Protein AF-D1L278-F1 (afdb_monomer_lite)

pLDDT: mean 96.78, std 3.69, range [71.69, 98.5]

Organism: Balaenoptera bonaerensis (NCBI:txid33556)

Radius of gyration: 11.92 Å; chains: 1; bounding box: 21×23×33 Å

Foldseek 3Di:
DDADDLVRQLVVCVVCACPVHDHSVNVSVQLCVPAVRFQADWDDDPHWIFGGSNRHIPD

Structure (mmCIF, N/CA/C/O backbone):
data_AF-D1L278-F1
#
_entry.id   AF-D1L278-F1
#
loop_
_atom_site.group_PDB
_atom_site.id
_atom_site.type_symbol
_atom_site.label_atom_id
_atom_site.label_alt_id
_atom_site.label_comp_id
_atom_site.label_asym_id
_atom_site.label_entity_id
_atom_site.label_seq_id
_atom_site.pdbx_PDB_ins_code
_atom_site.Cartn_x
_atom_site.Cartn_y
_atom_site.Cartn_z
_atom_site.occupancy
_atom_site.B_iso_or_equiv
_atom_site.auth_seq_id
_atom_site.auth_comp_id
_atom_site.auth_asym_id
_atom_site.auth_atom_id
_atom_site.pdbx_PDB_model_num
ATOM 1 N N . ALA A 1 1 ? -10.921 -9.031 4.432 1.00 71.69 1 ALA A N 1
ATOM 2 C CA . ALA A 1 1 ? -9.488 -8.787 4.213 1.00 71.69 1 ALA A CA 1
ATOM 3 C C . ALA A 1 1 ? -9.104 -9.289 2.829 1.00 71.69 1 ALA A C 1
ATOM 5 O O . ALA A 1 1 ? -9.182 -10.489 2.581 1.00 71.69 1 ALA A O 1
ATOM 6 N N . GLU A 1 2 ? -8.782 -8.380 1.909 1.00 89.62 2 GLU A N 1
ATOM 7 C CA . GLU A 1 2 ? -8.114 -8.722 0.649 1.00 89.62 2 GLU A CA 1
ATOM 8 C C . GLU A 1 2 ? -6.615 -8.560 0.910 1.00 89.62 2 GLU A C 1
ATOM 10 O O . GLU A 1 2 ? -6.116 -7.441 1.060 1.00 89.62 2 GLU A O 1
ATOM 15 N N . GLN A 1 3 ? -5.938 -9.703 1.011 1.00 96.12 3 GLN A N 1
ATOM 16 C CA . GLN A 1 3 ? -4.508 -9.824 1.252 1.00 96.12 3 GLN A CA 1
ATOM 17 C C . GLN A 1 3 ? -3.780 -9.912 -0.087 1.00 96.12 3 GLN A C 1
ATOM 19 O O . GLN A 1 3 ? -3.996 -10.858 -0.844 1.00 96.12 3 GLN A O 1
ATOM 24 N N . LEU A 1 4 ? -2.894 -8.958 -0.358 1.00 97.25 4 LEU A N 1
ATOM 25 C CA . LEU A 1 4 ? -2.116 -8.932 -1.593 1.00 97.25 4 LEU A CA 1
ATOM 26 C C . LEU A 1 4 ? -0.757 -9.593 -1.407 1.00 97.25 4 LEU A C 1
ATOM 28 O O . LEU A 1 4 ? -0.138 -9.528 -0.341 1.00 97.25 4 LEU A O 1
ATOM 32 N N . THR A 1 5 ? -0.253 -10.188 -2.480 1.00 97.81 5 THR A N 1
ATOM 33 C CA . THR A 1 5 ? 1.150 -10.578 -2.599 1.00 97.81 5 THR A CA 1
ATOM 34 C C . THR A 1 5 ? 2.021 -9.361 -2.917 1.00 97.81 5 THR A C 1
ATOM 36 O O . THR A 1 5 ? 1.560 -8.357 -3.462 1.00 97.81 5 THR A O 1
ATOM 39 N N . LYS A 1 6 ? 3.329 -9.452 -2.642 1.00 96.56 6 LYS A N 1
ATOM 40 C CA . LYS A 1 6 ? 4.285 -8.379 -2.975 1.00 96.56 6 LYS A CA 1
ATOM 41 C C . LYS A 1 6 ? 4.270 -8.016 -4.465 1.00 96.56 6 LYS A C 1
ATOM 43 O O . LYS A 1 6 ? 4.376 -6.842 -4.798 1.00 96.56 6 LYS A O 1
ATOM 48 N N . CYS A 1 7 ? 4.109 -9.001 -5.350 1.00 97.75 7 CYS A N 1
ATOM 49 C CA . CYS A 1 7 ? 4.046 -8.765 -6.793 1.00 97.75 7 CYS A CA 1
ATOM 50 C C . CYS A 1 7 ? 2.759 -8.046 -7.212 1.00 97.75 7 CYS A C 1
ATOM 52 O O . CYS A 1 7 ? 2.817 -7.170 -8.069 1.00 97.75 7 CYS A O 1
ATOM 54 N N . GLU A 1 8 ? 1.615 -8.363 -6.601 1.00 98.25 8 GLU A N 1
ATOM 55 C CA . GLU A 1 8 ? 0.360 -7.647 -6.866 1.00 98.25 8 GLU A CA 1
ATOM 56 C C . GLU A 1 8 ? 0.430 -6.198 -6.383 1.00 98.25 8 GLU A C 1
ATOM 58 O O . GLU A 1 8 ? 0.003 -5.301 -7.107 1.00 98.25 8 GLU A O 1
ATOM 63 N N . VAL A 1 9 ? 1.024 -5.946 -5.209 1.00 98.00 9 VAL A N 1
ATOM 64 C CA . VAL A 1 9 ? 1.294 -4.575 -4.741 1.00 98.00 9 VAL A CA 1
ATOM 65 C C . VAL A 1 9 ? 2.218 -3.856 -5.725 1.00 98.00 9 VAL A C 1
ATOM 67 O O . VAL A 1 9 ? 1.895 -2.759 -6.167 1.00 98.00 9 VAL A O 1
ATOM 70 N N . PHE A 1 10 ? 3.320 -4.486 -6.139 1.00 98.19 10 PHE A N 1
ATOM 71 C CA . PHE A 1 10 ? 4.255 -3.909 -7.109 1.00 98.19 10 PHE A CA 1
ATOM 72 C C . PHE A 1 10 ? 3.563 -3.539 -8.432 1.00 98.19 10 PHE A C 1
ATOM 74 O O . PHE A 1 10 ? 3.781 -2.456 -8.966 1.00 98.19 10 PHE A O 1
ATOM 81 N N . GLN A 1 11 ? 2.695 -4.411 -8.954 1.00 98.31 11 GLN A N 1
ATOM 82 C CA . GLN A 1 11 ? 1.944 -4.148 -10.184 1.00 98.31 11 GLN A CA 1
ATOM 83 C C . GLN A 1 11 ? 0.915 -3.026 -10.016 1.00 98.31 11 GLN A C 1
ATOM 85 O O . GLN A 1 11 ? 0.797 -2.178 -10.897 1.00 98.31 11 GLN A O 1
ATOM 90 N N . ARG A 1 12 ? 0.182 -3.006 -8.897 1.00 97.75 12 ARG A N 1
ATOM 91 C CA . ARG A 1 12 ? -0.870 -2.012 -8.630 1.00 97.75 12 ARG A CA 1
ATOM 92 C C . ARG A 1 12 ? -0.315 -0.627 -8.304 1.00 97.75 12 ARG A C 1
ATOM 94 O O . ARG A 1 12 ? -0.989 0.359 -8.569 1.00 97.75 12 ARG A O 1
ATOM 101 N N . LEU A 1 13 ? 0.896 -0.546 -7.753 1.00 97.69 13 LEU A N 1
ATOM 102 C CA . LEU A 1 13 ? 1.559 0.717 -7.415 1.00 97.69 13 LEU A CA 1
ATOM 103 C C . LEU A 1 13 ? 2.522 1.211 -8.501 1.00 97.69 13 LEU A C 1
ATOM 105 O O . LEU A 1 13 ? 3.251 2.168 -8.264 1.00 97.69 13 LEU A O 1
ATOM 109 N N . LYS A 1 14 ? 2.537 0.592 -9.687 1.00 98.12 14 LYS A N 1
ATOM 110 C CA . LYS A 1 14 ? 3.503 0.896 -10.753 1.00 98.12 14 LYS A CA 1
ATOM 111 C C . LYS A 1 14 ? 3.563 2.382 -11.129 1.00 98.12 14 LYS A C 1
ATOM 113 O O . LYS A 1 14 ? 4.647 2.893 -11.386 1.00 98.12 14 LYS A O 1
ATOM 118 N N . ASP A 1 15 ? 2.426 3.070 -11.109 1.00 98.19 15 ASP A N 1
ATOM 119 C CA . ASP A 1 15 ? 2.337 4.494 -11.457 1.00 98.19 15 ASP A CA 1
ATOM 120 C C . ASP A 1 15 ? 2.910 5.428 -10.371 1.00 98.19 15 ASP A C 1
ATOM 122 O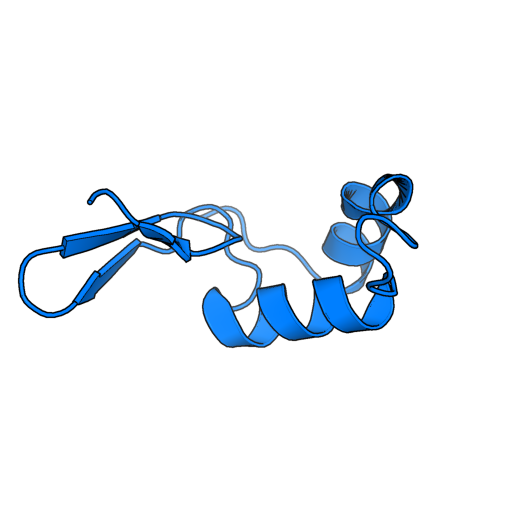 O . ASP A 1 15 ? 3.083 6.620 -10.614 1.00 98.19 15 ASP A O 1
ATOM 126 N N . LEU A 1 16 ? 3.222 4.903 -9.179 1.00 97.81 16 LEU A N 1
ATOM 127 C CA . LEU A 1 16 ? 3.879 5.640 -8.094 1.00 97.81 16 LEU A CA 1
ATOM 128 C C . LEU A 1 16 ? 5.411 5.569 -8.156 1.00 97.81 16 LEU A C 1
ATOM 130 O O . LEU A 1 16 ? 6.071 6.171 -7.309 1.00 97.81 16 LEU A O 1
ATOM 134 N N . ASP A 1 17 ? 5.994 4.849 -9.119 1.00 98.31 17 ASP A N 1
ATOM 135 C CA . ASP A 1 17 ? 7.450 4.763 -9.243 1.00 98.31 17 ASP A CA 1
ATOM 136 C C . ASP A 1 17 ? 8.065 6.146 -9.517 1.00 98.31 17 ASP A C 1
ATOM 138 O O . ASP A 1 17 ? 7.741 6.811 -10.501 1.00 98.31 17 ASP A O 1
ATOM 142 N N . GLY A 1 18 ? 8.932 6.604 -8.612 1.00 98.19 18 GLY A N 1
ATOM 143 C CA . GLY A 1 18 ? 9.545 7.932 -8.653 1.00 98.19 18 GLY A CA 1
ATOM 144 C C . GLY A 1 18 ? 8.646 9.069 -8.151 1.00 98.19 18 GLY A C 1
ATOM 145 O O . GLY A 1 18 ? 9.112 10.209 -8.050 1.00 98.19 18 GLY A O 1
ATOM 146 N N . TYR A 1 19 ? 7.386 8.801 -7.790 1.00 98.00 19 TYR A N 1
ATOM 147 C CA . TYR A 1 19 ? 6.503 9.814 -7.214 1.00 98.00 19 TYR A CA 1
ATOM 148 C C . TYR A 1 19 ? 7.060 10.297 -5.869 1.00 98.00 19 TYR A C 1
ATOM 150 O O . TYR A 1 19 ? 7.350 9.505 -4.973 1.00 98.00 19 TYR A O 1
ATOM 158 N N . GLY A 1 20 ? 7.251 11.613 -5.732 1.00 96.69 20 GLY A N 1
ATOM 159 C CA . GLY A 1 20 ? 7.885 12.198 -4.546 1.00 96.69 2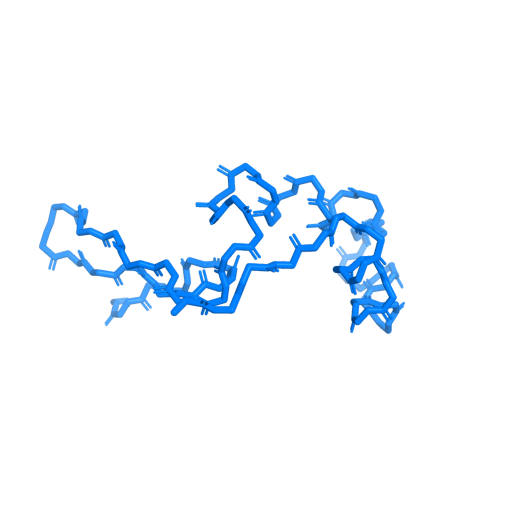0 GLY A CA 1
ATOM 160 C C . GLY A 1 20 ? 9.359 11.810 -4.362 1.00 96.69 20 GLY A C 1
ATOM 161 O O . GLY A 1 20 ? 9.888 11.981 -3.269 1.00 96.69 20 GLY A O 1
ATOM 162 N N . GLY A 1 21 ? 10.018 11.281 -5.402 1.00 98.00 21 GLY A N 1
ATOM 163 C CA . GLY A 1 21 ? 11.393 10.779 -5.322 1.00 98.00 21 GLY A CA 1
ATOM 164 C C . GLY A 1 21 ? 11.532 9.409 -4.649 1.00 98.00 21 GLY A C 1
ATOM 165 O O . GLY A 1 21 ? 12.656 9.002 -4.375 1.00 98.00 21 GLY A O 1
ATOM 166 N N . ILE A 1 22 ? 10.4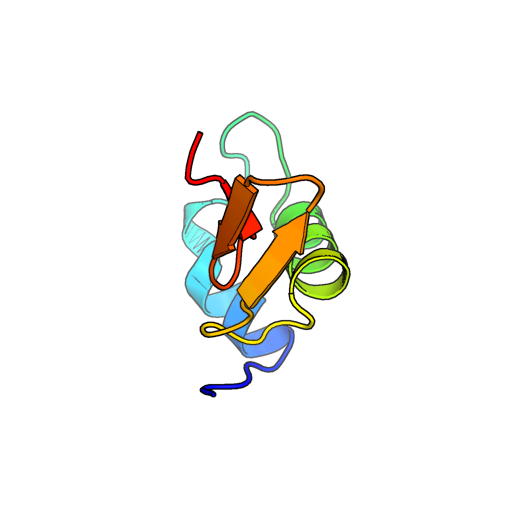21 8.710 -4.390 1.00 98.25 22 ILE A N 1
ATOM 167 C CA . ILE A 1 22 ? 10.393 7.382 -3.763 1.00 98.25 22 ILE A CA 1
ATOM 168 C C . ILE A 1 22 ? 10.308 6.313 -4.854 1.00 98.25 22 ILE A C 1
ATOM 170 O O . ILE A 1 22 ? 9.473 6.392 -5.756 1.00 98.25 22 ILE A O 1
ATOM 174 N N . THR A 1 23 ? 11.165 5.302 -4.773 1.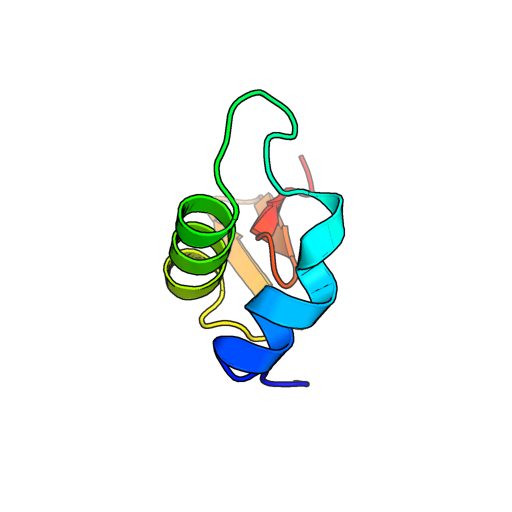00 98.44 23 THR A N 1
ATOM 175 C CA . THR A 1 23 ? 11.194 4.196 -5.736 1.00 98.44 23 THR A CA 1
ATOM 176 C C . THR A 1 23 ? 10.077 3.186 -5.470 1.00 98.44 23 THR A C 1
ATOM 178 O O . THR A 1 23 ? 9.630 2.989 -4.337 1.00 98.44 23 THR A O 1
ATOM 181 N N . LEU A 1 24 ? 9.628 2.479 -6.507 1.00 98.38 24 LEU A N 1
ATOM 182 C CA . LEU A 1 24 ? 8.601 1.444 -6.359 1.00 98.38 24 LEU A CA 1
ATOM 183 C C . LEU A 1 24 ? 8.954 0.338 -5.332 1.00 98.38 24 LEU A C 1
ATOM 185 O O . LEU A 1 24 ? 8.072 -0.048 -4.560 1.00 98.38 24 LEU A O 1
ATOM 189 N N . PRO A 1 25 ? 10.204 -0.167 -5.235 1.00 98.44 25 PRO A N 1
ATOM 190 C CA . PRO A 1 25 ? 10.584 -1.098 -4.170 1.00 98.44 25 PRO A CA 1
ATOM 191 C C . PRO A 1 25 ? 10.432 -0.525 -2.755 1.00 98.44 25 PRO A C 1
ATOM 193 O O . PRO A 1 25 ? 10.052 -1.266 -1.848 1.00 98.44 25 PRO A O 1
ATOM 196 N N . GLU A 1 26 ? 10.692 0.771 -2.558 1.00 98.50 26 GLU A N 1
ATOM 197 C CA . GLU A 1 26 ? 10.480 1.438 -1.267 1.00 98.50 26 GLU A CA 1
ATOM 198 C C . GLU A 1 26 ? 8.990 1.491 -0.922 1.00 98.50 26 GLU A C 1
ATOM 200 O O . GLU A 1 26 ? 8.622 1.089 0.179 1.00 98.50 26 GLU A O 1
ATOM 205 N N . TRP A 1 27 ? 8.118 1.844 -1.874 1.00 98.31 27 TRP A N 1
ATOM 206 C CA . TRP A 1 27 ? 6.662 1.789 -1.678 1.00 98.31 27 TRP A CA 1
ATOM 207 C C . TRP A 1 27 ? 6.169 0.397 -1.263 1.00 98.31 27 TRP A C 1
ATOM 209 O O . TRP A 1 27 ? 5.389 0.265 -0.317 1.00 98.31 27 TRP A O 1
ATOM 219 N N . VAL A 1 28 ? 6.643 -0.655 -1.939 1.00 98.19 28 VAL A N 1
ATOM 220 C CA . VAL A 1 28 ? 6.288 -2.045 -1.605 1.00 98.19 28 VAL A CA 1
ATOM 221 C C . VAL A 1 28 ? 6.810 -2.435 -0.219 1.00 98.19 28 VAL A C 1
ATOM 223 O O . VAL A 1 28 ? 6.104 -3.112 0.530 1.00 98.19 28 VAL A O 1
ATOM 226 N N . CYS A 1 29 ? 8.023 -2.005 0.139 1.00 98.44 29 CYS A N 1
ATOM 227 C CA . CYS A 1 29 ? 8.600 -2.220 1.465 1.00 98.44 29 CYS A CA 1
ATOM 228 C C . CYS A 1 29 ? 7.747 -1.561 2.556 1.00 98.44 29 CYS A C 1
ATOM 230 O O . CYS A 1 29 ? 7.375 -2.220 3.529 1.00 98.44 29 CYS A O 1
ATOM 232 N N . THR A 1 30 ? 7.372 -0.295 2.359 1.00 98.00 30 THR A N 1
ATOM 233 C CA . THR A 1 30 ? 6.517 0.453 3.282 1.00 98.00 30 THR A CA 1
ATOM 234 C C . THR A 1 30 ? 5.188 -0.260 3.489 1.00 98.00 30 THR A C 1
ATOM 236 O O . THR A 1 30 ? 4.863 -0.585 4.624 1.00 98.00 30 THR A O 1
ATOM 239 N N . VAL A 1 31 ? 4.462 -0.588 2.415 1.00 97.88 31 VAL A N 1
ATOM 240 C CA . VAL A 1 31 ? 3.165 -1.284 2.499 1.00 97.88 31 VAL A CA 1
ATOM 241 C C . VAL A 1 31 ? 3.273 -2.630 3.224 1.00 97.88 31 VAL A C 1
ATOM 243 O O . VAL A 1 31 ? 2.425 -2.966 4.051 1.00 97.88 31 VAL A O 1
ATOM 246 N N . PHE A 1 32 ? 4.325 -3.404 2.951 1.00 97.94 32 PHE A N 1
ATOM 247 C CA . PHE A 1 32 ? 4.539 -4.683 3.627 1.00 97.94 32 PHE A CA 1
ATOM 248 C C . PHE A 1 32 ? 4.733 -4.510 5.139 1.00 97.94 32 PHE A C 1
ATOM 250 O O . PHE A 1 32 ? 4.170 -5.277 5.916 1.00 97.94 32 PHE A O 1
ATOM 257 N N . HIS A 1 33 ? 5.504 -3.509 5.564 1.00 97.56 33 HIS A N 1
ATOM 258 C CA . HIS A 1 33 ? 5.790 -3.286 6.981 1.00 97.56 33 HIS A CA 1
ATOM 259 C C . HIS A 1 33 ? 4.683 -2.545 7.738 1.00 97.56 33 HIS A C 1
ATOM 261 O O . HIS A 1 33 ? 4.593 -2.709 8.952 1.00 97.56 33 HIS A O 1
ATOM 267 N N . THR A 1 34 ? 3.845 -1.758 7.061 1.00 96.00 34 THR A N 1
ATOM 268 C CA . THR A 1 34 ? 2.764 -1.007 7.715 1.00 96.00 34 THR A CA 1
ATOM 269 C C . THR A 1 34 ? 1.480 -1.814 7.840 1.00 96.00 34 THR A C 1
ATOM 271 O O . THR A 1 34 ? 0.851 -1.800 8.892 1.00 96.00 34 THR A O 1
ATOM 274 N N . SER A 1 35 ? 1.079 -2.527 6.786 1.00 97.12 35 SER A N 1
ATOM 275 C CA . SER A 1 35 ? -0.224 -3.202 6.729 1.00 97.12 35 SER A CA 1
ATOM 276 C C . SER A 1 35 ? -0.130 -4.696 6.445 1.00 97.12 35 SER A C 1
ATOM 278 O O . SER A 1 35 ? -1.159 -5.366 6.382 1.00 97.12 35 SER A O 1
ATOM 280 N N . GLY A 1 36 ? 1.077 -5.233 6.238 1.00 97.19 36 GLY A N 1
ATOM 281 C CA . GLY A 1 36 ? 1.257 -6.619 5.817 1.00 97.19 36 GLY A CA 1
ATOM 282 C C . GLY A 1 36 ? 0.755 -6.890 4.400 1.00 97.19 36 GLY A C 1
ATOM 283 O O . GLY A 1 36 ? 0.566 -8.051 4.066 1.00 97.19 36 GLY A O 1
ATOM 284 N N . CYS A 1 37 ? 0.537 -5.860 3.573 1.00 97.62 37 CYS A N 1
ATOM 285 C CA . CYS A 1 37 ? -0.168 -5.938 2.286 1.00 97.62 37 CYS A CA 1
ATOM 286 C C . CYS A 1 37 ? -1.675 -6.280 2.378 1.00 97.62 37 CYS A C 1
ATOM 288 O O . CYS A 1 37 ? -2.272 -6.629 1.356 1.00 97.62 37 CYS A O 1
ATOM 290 N N . ASP A 1 38 ? -2.305 -6.176 3.554 1.00 97.69 38 ASP A N 1
ATOM 291 C CA . ASP A 1 38 ? -3.765 -6.275 3.690 1.00 97.69 38 ASP A CA 1
ATOM 292 C C . ASP A 1 38 ? -4.414 -4.899 3.475 1.00 97.69 38 ASP A C 1
ATOM 294 O O . ASP A 1 38 ? -4.146 -3.907 4.158 1.00 97.69 38 ASP A O 1
ATOM 298 N N . THR A 1 39 ? -5.294 -4.841 2.480 1.00 97.31 39 THR A N 1
ATOM 299 C CA . THR A 1 39 ? -6.024 -3.627 2.088 1.00 97.31 39 THR A CA 1
ATOM 300 C C . THR A 1 39 ? -7.048 -3.165 3.126 1.00 97.31 39 THR A C 1
ATOM 302 O O . THR A 1 39 ? -7.542 -2.043 3.024 1.00 97.31 39 THR A O 1
ATOM 305 N N . GLN A 1 40 ? -7.368 -4.001 4.118 1.00 97.50 40 GLN A N 1
ATOM 306 C CA . GLN A 1 40 ? -8.389 -3.758 5.140 1.00 97.50 40 GLN A CA 1
ATOM 307 C C . GLN A 1 40 ? -7.808 -3.695 6.563 1.00 97.50 40 GLN A C 1
ATOM 309 O O . GLN A 1 40 ? -8.578 -3.713 7.522 1.00 97.50 40 GLN A O 1
ATOM 314 N N . THR A 1 41 ? -6.482 -3.591 6.720 1.00 97.25 41 THR A N 1
ATOM 315 C CA . THR A 1 41 ? -5.834 -3.453 8.036 1.00 97.25 41 THR A CA 1
ATOM 316 C C . THR A 1 41 ? -6.347 -2.221 8.778 1.00 97.25 41 THR A C 1
ATOM 318 O O . THR A 1 41 ? -6.332 -1.115 8.239 1.00 97.25 41 THR A O 1
ATOM 321 N N . VAL A 1 42 ? -6.770 -2.399 10.032 1.00 97.38 42 VAL A N 1
ATOM 322 C CA . VAL A 1 42 ? -7.197 -1.310 10.921 1.00 97.38 42 VAL A CA 1
ATOM 323 C C . VAL A 1 42 ? -6.400 -1.384 12.216 1.00 97.38 42 VAL A C 1
ATOM 325 O O . VAL A 1 42 ? -6.470 -2.390 12.925 1.00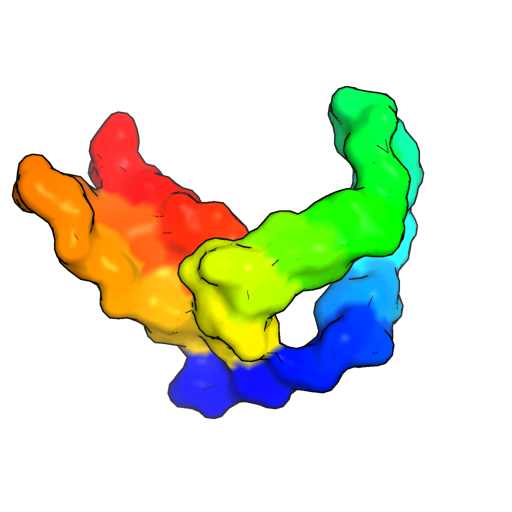 97.38 42 VAL A O 1
ATOM 328 N N . VAL A 1 43 ? -5.676 -0.315 12.542 1.00 97.31 43 VAL A N 1
ATOM 329 C CA . VAL A 1 43 ? -4.871 -0.213 13.768 1.00 97.31 43 VAL A CA 1
ATOM 330 C C . VAL A 1 43 ? -5.358 0.9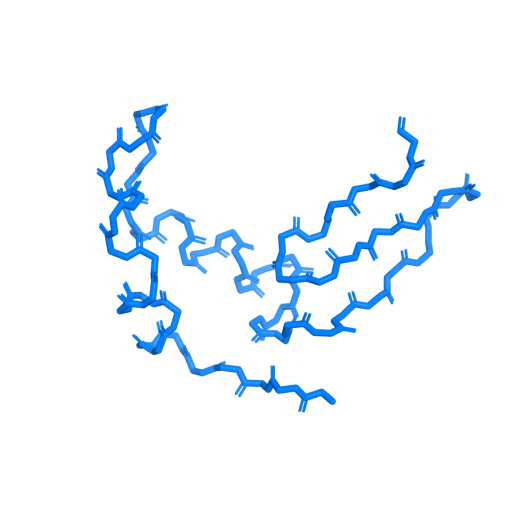68 14.597 1.00 97.31 43 VAL A C 1
ATOM 332 O O . VAL A 1 43 ? -5.534 2.071 14.091 1.00 97.31 43 VAL A O 1
ATOM 335 N N . ASN A 1 44 ? -5.588 0.741 15.892 1.00 97.00 44 ASN A N 1
ATOM 336 C CA . ASN A 1 44 ? -5.903 1.810 16.838 1.00 97.00 44 ASN A CA 1
ATOM 337 C C . ASN A 1 44 ? -4.627 2.261 17.543 1.00 97.00 44 ASN A C 1
ATOM 339 O O . ASN A 1 44 ? -3.933 1.438 18.139 1.00 97.00 44 ASN A O 1
ATOM 343 N N . ASN A 1 45 ? -4.353 3.563 17.516 1.00 92.56 45 ASN A N 1
ATOM 344 C CA . ASN A 1 45 ? -3.133 4.136 18.061 1.00 92.56 45 ASN A CA 1
ATOM 345 C C . ASN A 1 45 ? -3.455 5.400 18.872 1.00 92.56 45 ASN A C 1
ATOM 347 O O . ASN A 1 45 ? -3.779 6.447 18.320 1.00 92.56 45 ASN A O 1
ATOM 351 N N . ASN A 1 46 ? -3.433 5.291 20.205 1.00 91.25 46 ASN A N 1
ATOM 352 C CA . ASN A 1 46 ? -3.621 6.407 21.148 1.00 91.25 46 ASN A CA 1
ATOM 353 C C . ASN A 1 46 ? -4.767 7.380 20.795 1.00 91.25 46 ASN A C 1
ATOM 355 O O . ASN A 1 46 ? -4.630 8.605 20.840 1.00 91.25 46 ASN A O 1
ATOM 359 N N . GLY A 1 47 ? -5.930 6.821 20.458 1.00 94.31 47 GLY A N 1
ATOM 360 C CA . GLY A 1 47 ? -7.143 7.586 20.181 1.00 94.31 47 GLY A CA 1
ATOM 361 C C . GLY A 1 47 ? -7.258 8.131 18.757 1.00 94.31 47 GLY A C 1
ATOM 362 O O . GLY A 1 47 ? -8.165 8.925 18.516 1.00 94.31 47 GLY A O 1
ATOM 363 N N . SER A 1 48 ? -6.369 7.763 17.835 1.00 96.88 48 SER A N 1
ATOM 364 C CA . SER A 1 48 ? -6.637 7.776 16.392 1.00 96.88 48 SER A CA 1
ATOM 365 C C . SER A 1 48 ? -6.680 6.353 15.838 1.00 96.88 48 SER A C 1
ATOM 367 O O . SER A 1 48 ? -6.341 5.383 16.524 1.00 96.88 48 SER A O 1
ATOM 369 N N . THR A 1 49 ? -7.145 6.233 14.601 1.00 98.00 49 THR A N 1
ATOM 370 C CA . THR A 1 49 ? -7.234 4.964 13.884 1.00 98.00 49 THR A CA 1
ATOM 371 C C . THR A 1 49 ? -6.585 5.123 12.515 1.00 98.00 49 THR A C 1
ATOM 373 O O . THR A 1 49 ? -6.790 6.132 11.839 1.00 98.00 49 THR A O 1
ATOM 376 N N . GLU A 1 50 ? -5.797 4.129 12.128 1.00 98.12 50 GLU A N 1
ATOM 377 C CA . GLU A 1 50 ? -5.104 4.029 10.847 1.00 98.12 50 GLU A CA 1
ATOM 378 C C . GLU A 1 50 ? -5.769 2.954 9.984 1.00 98.12 50 GLU A C 1
ATOM 380 O O . GLU A 1 50 ? -6.165 1.898 10.489 1.00 98.12 50 GLU A O 1
ATOM 385 N N . TYR A 1 51 ? -5.919 3.237 8.687 1.00 97.81 51 TYR A N 1
ATOM 386 C CA . TYR A 1 51 ? -6.748 2.433 7.791 1.00 97.81 51 TYR A CA 1
ATOM 387 C C . TYR A 1 51 ? -6.023 1.984 6.524 1.00 97.81 51 TYR A C 1
ATOM 389 O O . TYR A 1 51 ? -5.351 2.755 5.832 1.00 97.81 51 TYR A O 1
ATOM 397 N N . GLY A 1 52 ? -6.281 0.728 6.178 1.00 97.50 52 GLY A N 1
ATOM 398 C CA . GLY A 1 52 ? -5.997 0.115 4.894 1.00 97.50 52 GLY A CA 1
ATOM 399 C C . GLY A 1 52 ? -4.516 -0.045 4.580 1.00 97.50 52 GLY A C 1
ATOM 400 O O . GLY A 1 52 ? -3.647 -0.026 5.452 1.00 97.50 52 GLY A O 1
ATOM 401 N N . LEU A 1 53 ? -4.234 -0.189 3.288 1.00 97.19 53 LEU A N 1
ATOM 402 C CA . LEU A 1 53 ? -2.920 -0.575 2.773 1.00 97.19 53 LEU A CA 1
ATOM 403 C C . LEU A 1 53 ? -1.783 0.372 3.199 1.00 97.19 53 LEU A C 1
ATOM 405 O O . LEU A 1 53 ? -0.663 -0.071 3.446 1.00 97.19 53 LEU A O 1
ATOM 409 N N . PHE A 1 54 ? -2.084 1.667 3.298 1.00 97.44 54 PHE A N 1
ATOM 410 C CA . PHE A 1 54 ? -1.120 2.718 3.628 1.00 97.44 54 PHE A CA 1
ATOM 411 C C . PHE A 1 54 ? -1.216 3.212 5.075 1.00 97.44 54 PHE A C 1
ATOM 413 O O . PHE A 1 54 ? -0.478 4.124 5.429 1.00 97.44 54 PHE A O 1
ATOM 420 N N . GLN A 1 55 ? -2.098 2.631 5.900 1.00 97.88 55 GLN A N 1
ATOM 421 C CA . GLN A 1 55 ? -2.320 3.064 7.286 1.00 97.88 55 GLN A CA 1
ATOM 422 C C . GLN A 1 55 ? -2.614 4.577 7.389 1.00 97.88 55 GLN A C 1
ATOM 424 O O . GLN A 1 55 ? -2.011 5.309 8.167 1.00 97.88 55 GLN A O 1
ATOM 429 N N . ILE A 1 56 ? -3.560 5.062 6.574 1.00 97.75 56 ILE A N 1
ATOM 430 C CA . ILE A 1 56 ? -3.966 6.478 6.558 1.00 97.75 56 ILE A CA 1
ATOM 431 C C . ILE A 1 56 ? -4.686 6.797 7.873 1.00 97.75 56 ILE A C 1
ATOM 433 O O . ILE A 1 56 ? -5.642 6.106 8.222 1.00 97.75 56 ILE A O 1
ATOM 437 N N . ASN A 1 57 ? -4.236 7.825 8.596 1.00 97.06 57 ASN A N 1
ATOM 438 C CA . ASN A 1 57 ? -4.774 8.205 9.906 1.00 97.06 57 ASN A CA 1
ATOM 439 C C . ASN A 1 57 ? -6.079 9.026 9.788 1.00 97.06 57 ASN A C 1
ATOM 441 O O . ASN A 1 57 ? -6.237 9.799 8.844 1.00 97.06 57 ASN A O 1
ATOM 445 N N . ASN A 1 58 ? -7.018 8.871 10.734 1.00 96.38 58 ASN A N 1
ATOM 446 C CA . ASN A 1 58 ? -8.267 9.657 10.794 1.00 96.38 58 ASN A CA 1
ATOM 447 C C . ASN A 1 58 ? -8.173 11.006 11.524 1.00 96.38 58 ASN A C 1
ATOM 449 O O . ASN A 1 58 ? -9.202 11.664 11.705 1.00 96.38 58 ASN A O 1
ATOM 453 N N . LYS A 1 59 ? -6.984 11.406 11.964 1.00 94.12 59 LYS A N 1
ATOM 454 C CA . LYS A 1 59 ? -6.685 12.744 12.473 1.00 94.12 59 LYS A CA 1
ATOM 455 C C . LYS A 1 59 ? -5.663 13.418 11.575 1.00 94.12 59 LYS A C 1
ATOM 457 O O . LYS A 1 59 ? -5.794 14.650 11.422 1.00 94.12 59 LYS A O 1
#

Secondary structure (DSSP, 8-state):
--BPPHHHHHHHTGGGTTGGG--HHHHHHHHHHHHTTBTT-EEEETTEEEETTTTEE--

Sequence (59 aa):
AEQLTKCEVFQRLKDLDGYGGITLPEWVCTVFHTSGCDTQTVVNNNGSTEYGLFQINNK

InterPro domains:
  IPR000545 Lactalbumin [PR00136] (8-28)
  IPR000545 Lactalbumin [PR00136] (32-43)
  IPR001916 Glycoside hydrolase, family 22 [PF00062] (3-59)
  IPR001916 Glycoside hydrolase, family 22 [PR00135] (4-14)
  IPR001916 Glycoside hydrolase, family 22 [PR00135] (22-31)
  IPR001916 Glycoside hydrolase, family 22 [PR00135] (48-59)
  IPR001916 Glycoside hydrolase, family 22 [PS51348] (2-59)
  IPR001916 Glycoside hydrolase, family 22 [PTHR11407] (1-58)
  IPR001916 Glycoside hydrolase, family 22 [SM00263] (2-59)
  IPR023346 Lysozyme-like domain superfamily [SSF53955] (1-59)